Protein AF-A0A453HFE7-F1 (afdb_monomer)

Sequence (66 aa):
MYPSLFQERLNRSLMVCQDKFEAAKLQKMKTDATNELESCVNRSIDDSIRVLPHLVEQIKSTINMK

InterPro domains:
  IPR008560 Protein of unknown function DUF842, eukaryotic [PF05811] (6-61)
  IPR008560 Protein of unknown function DUF842, eukaryotic [PTHR21096] (6-64)

Mean predicted aligned error: 5.66 Å

Structure (mmCIF, N/CA/C/O backbone):
data_AF-A0A453HFE7-F1
#
_entry.id   AF-A0A453HFE7-F1
#
loop_
_atom_site.group_PDB
_atom_site.id
_atom_site.type_symbol
_atom_site.label_atom_id
_atom_site.label_alt_id
_atom_site.label_comp_id
_atom_site.label_asym_id
_atom_site.label_entity_id
_atom_site.label_seq_id
_atom_site.pdbx_PDB_ins_code
_atom_site.Cartn_x
_atom_site.Cartn_y
_atom_site.Cartn_z
_atom_site.occupancy
_atom_site.B_iso_or_equiv
_atom_site.auth_seq_id
_atom_site.auth_comp_id
_atom_site.auth_asym_id
_atom_site.auth_atom_id
_atom_site.pdbx_PDB_model_num
ATOM 1 N N . MET A 1 1 ? 22.512 2.418 -0.313 1.00 59.06 1 MET A N 1
ATOM 2 C CA . MET A 1 1 ? 21.566 2.007 -1.370 1.00 59.06 1 MET A CA 1
ATOM 3 C C . MET A 1 1 ? 20.297 2.807 -1.151 1.00 59.06 1 MET A C 1
ATOM 5 O O . MET A 1 1 ? 19.701 2.658 -0.094 1.00 59.06 1 MET A O 1
ATOM 9 N N . TYR A 1 2 ? 19.970 3.736 -2.049 1.00 66.50 2 TYR A N 1
ATOM 10 C CA . TYR A 1 2 ? 18.756 4.544 -1.914 1.00 66.50 2 TYR A CA 1
ATOM 11 C C . TYR A 1 2 ? 17.533 3.693 -2.290 1.00 66.50 2 TYR A C 1
ATOM 13 O O . TYR A 1 2 ? 17.649 2.864 -3.200 1.00 66.50 2 TYR A O 1
ATOM 21 N N . PRO A 1 3 ? 16.399 3.830 -1.582 1.00 71.25 3 PRO A N 1
ATOM 22 C CA . PRO A 1 3 ? 15.172 3.123 -1.932 1.00 71.25 3 PRO A CA 1
ATOM 23 C C . PRO A 1 3 ? 14.738 3.479 -3.358 1.00 71.25 3 PRO A C 1
ATOM 25 O O . PRO A 1 3 ? 14.993 4.576 -3.851 1.00 71.25 3 PRO A O 1
ATOM 28 N N . SER A 1 4 ? 14.091 2.536 -4.045 1.00 83.94 4 SER A N 1
ATOM 29 C CA . SER A 1 4 ? 13.527 2.825 -5.366 1.00 83.94 4 SER A CA 1
ATOM 30 C C . SER A 1 4 ? 12.412 3.868 -5.245 1.00 83.94 4 SER A C 1
ATOM 32 O O . SER A 1 4 ? 11.68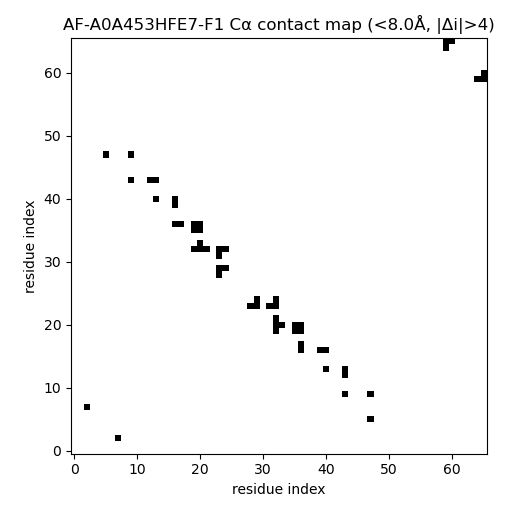7 3.888 -4.251 1.00 83.94 4 SER A O 1
ATOM 34 N N . LEU A 1 5 ? 12.203 4.683 -6.284 1.00 82.56 5 LEU A N 1
ATOM 35 C CA . LEU A 1 5 ? 11.086 5.639 -6.327 1.00 82.56 5 LEU A CA 1
ATOM 36 C C . LEU A 1 5 ? 9.728 4.951 -6.090 1.00 82.56 5 LEU A C 1
ATOM 38 O O . LEU A 1 5 ? 8.822 5.531 -5.496 1.00 82.56 5 LEU A O 1
ATOM 42 N N . PHE A 1 6 ? 9.587 3.699 -6.537 1.00 83.19 6 PHE A N 1
ATOM 43 C CA . PHE A 1 6 ? 8.411 2.876 -6.262 1.00 83.19 6 PHE A CA 1
ATOM 44 C C . PHE A 1 6 ? 8.243 2.616 -4.760 1.00 83.19 6 PHE A C 1
ATOM 46 O O . PHE A 1 6 ? 7.168 2.846 -4.209 1.00 83.19 6 PHE A O 1
ATOM 53 N N . GLN A 1 7 ? 9.318 2.196 -4.091 1.00 85.56 7 GLN A N 1
ATOM 54 C CA . GLN A 1 7 ? 9.322 1.943 -2.654 1.00 85.56 7 GLN A CA 1
ATOM 55 C C . GLN A 1 7 ? 9.067 3.226 -1.850 1.00 85.56 7 GLN A C 1
ATOM 57 O O . GLN A 1 7 ? 8.297 3.195 -0.894 1.00 85.56 7 GLN A O 1
ATOM 62 N N . GLU A 1 8 ? 9.648 4.362 -2.245 1.00 90.31 8 GLU A N 1
ATOM 63 C CA . GLU A 1 8 ? 9.379 5.655 -1.600 1.00 90.31 8 GLU A CA 1
ATOM 64 C C . GLU A 1 8 ? 7.903 6.056 -1.705 1.00 90.31 8 GLU A C 1
ATOM 66 O O . GLU A 1 8 ? 7.290 6.446 -0.709 1.00 90.31 8 GLU A O 1
ATOM 71 N N . ARG A 1 9 ? 7.307 5.921 -2.897 1.00 88.56 9 ARG A N 1
ATOM 72 C CA . ARG A 1 9 ? 5.887 6.230 -3.121 1.00 88.56 9 ARG A CA 1
ATOM 73 C C . ARG A 1 9 ? 4.974 5.318 -2.311 1.00 88.56 9 ARG A C 1
ATOM 75 O O . ARG A 1 9 ? 4.057 5.821 -1.668 1.00 88.56 9 ARG A O 1
ATOM 82 N N . LEU A 1 10 ? 5.245 4.012 -2.305 1.00 90.44 10 LEU A N 1
ATOM 83 C CA . LEU A 1 10 ? 4.470 3.050 -1.525 1.00 90.44 10 LEU A CA 1
ATOM 84 C C . LEU A 1 10 ? 4.547 3.365 -0.027 1.00 90.44 10 LEU A C 1
ATOM 86 O O . LEU A 1 10 ? 3.514 3.466 0.629 1.00 90.44 10 LEU A O 1
ATOM 90 N N . ASN A 1 11 ? 5.749 3.605 0.499 1.00 92.62 11 ASN A N 1
ATOM 91 C CA . ASN A 1 11 ? 5.941 3.972 1.902 1.00 92.62 11 ASN A CA 1
ATOM 92 C C . ASN A 1 11 ? 5.180 5.251 2.270 1.00 92.62 11 ASN A C 1
ATOM 94 O O . ASN A 1 11 ? 4.569 5.324 3.335 1.00 92.62 11 ASN A O 1
ATOM 98 N N . ARG A 1 12 ? 5.164 6.248 1.377 1.00 93.81 12 ARG A N 1
ATOM 99 C CA . ARG A 1 12 ? 4.378 7.469 1.578 1.00 93.81 12 ARG A CA 1
ATOM 100 C C . ARG A 1 12 ? 2.875 7.187 1.613 1.00 93.81 12 ARG A C 1
ATOM 102 O O . ARG A 1 12 ? 2.195 7.734 2.477 1.00 93.81 12 ARG A O 1
ATOM 109 N N . SER A 1 13 ? 2.357 6.341 0.722 1.00 94.94 13 SER A N 1
ATOM 110 C CA . SER A 1 13 ? 0.942 5.946 0.745 1.00 94.94 13 SER A CA 1
ATOM 111 C C . SER A 1 13 ? 0.574 5.206 2.033 1.00 94.94 13 SER A C 1
ATOM 113 O O . SER A 1 13 ? -0.461 5.491 2.629 1.00 94.94 13 SER A O 1
ATOM 115 N N . LEU A 1 14 ? 1.448 4.319 2.517 1.00 95.25 14 LEU A N 1
ATOM 116 C CA . LEU A 1 14 ? 1.222 3.586 3.764 1.00 95.25 14 LEU A CA 1
ATOM 117 C C . LEU A 1 14 ? 1.206 4.504 4.994 1.00 95.25 14 LEU A C 1
ATOM 119 O O . LEU A 1 14 ? 0.355 4.317 5.862 1.00 95.25 14 LEU A O 1
ATOM 123 N N . MET A 1 15 ? 2.066 5.530 5.045 1.00 96.06 15 MET A N 1
ATOM 124 C CA . MET A 1 15 ? 2.000 6.551 6.103 1.00 96.06 15 MET A CA 1
ATOM 125 C C . MET A 1 15 ? 0.642 7.267 6.115 1.00 96.06 15 MET A C 1
ATOM 127 O O . MET A 1 15 ? 0.045 7.426 7.173 1.00 96.06 15 MET A O 1
ATOM 131 N N . VAL A 1 16 ? 0.091 7.610 4.945 1.00 95.31 16 VAL A N 1
ATOM 132 C CA . VAL A 1 16 ? -1.249 8.221 4.856 1.00 95.31 16 VAL A CA 1
ATOM 133 C C . VAL A 1 16 ? -2.337 7.271 5.364 1.00 95.31 16 VAL A C 1
ATOM 135 O O . VAL A 1 16 ? -3.270 7.708 6.037 1.00 95.31 16 VAL A O 1
ATOM 138 N N . CYS A 1 17 ? -2.240 5.973 5.066 1.00 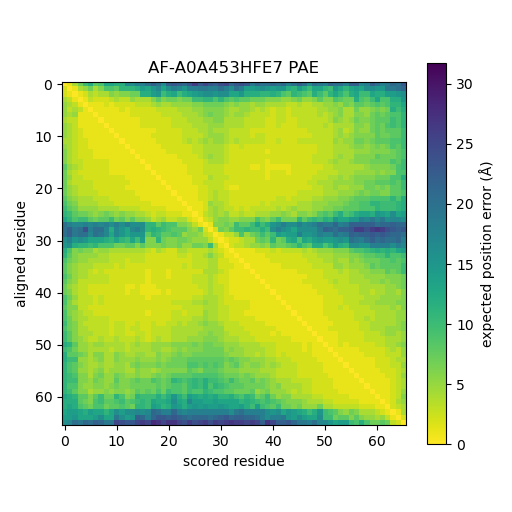96.56 17 CYS A N 1
ATOM 139 C CA . CYS A 1 17 ? -3.189 4.988 5.587 1.00 96.56 17 CYS A CA 1
ATOM 140 C C . CYS A 1 17 ? -3.128 4.874 7.112 1.00 96.56 17 CYS A C 1
ATOM 142 O O . CYS A 1 17 ? -4.168 4.776 7.764 1.00 96.56 17 CYS A O 1
ATOM 144 N N . GLN A 1 18 ? -1.926 4.946 7.681 1.00 95.19 18 GLN A N 1
ATOM 145 C CA . GLN A 1 18 ? -1.730 4.956 9.125 1.00 95.19 18 GLN A CA 1
ATOM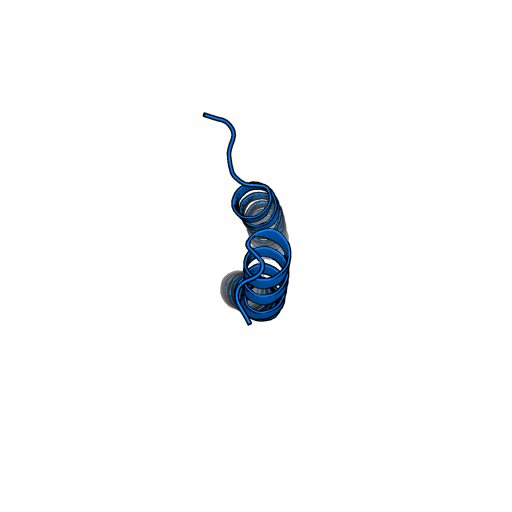 146 C C . GLN A 1 18 ? -2.319 6.215 9.777 1.00 95.19 18 GLN A C 1
ATOM 148 O O . GLN A 1 18 ? -3.052 6.098 10.759 1.00 95.19 18 GLN A O 1
ATOM 153 N N . ASP A 1 19 ? -2.071 7.397 9.208 1.00 94.00 19 ASP A N 1
ATOM 154 C CA . ASP A 1 19 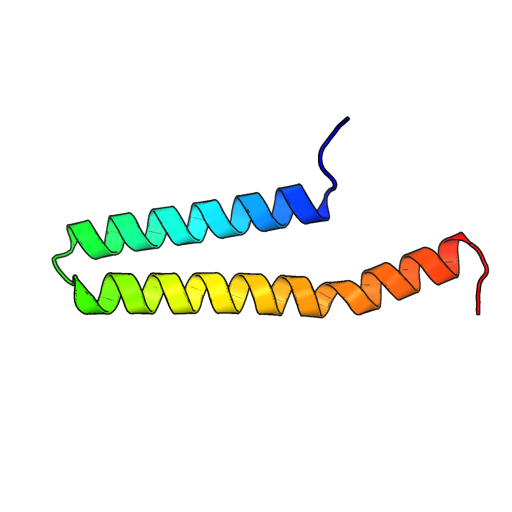? -2.623 8.661 9.715 1.00 94.00 19 ASP A CA 1
ATOM 155 C C . ASP A 1 19 ? -4.158 8.638 9.727 1.00 94.00 19 ASP A C 1
ATOM 157 O O . ASP A 1 19 ? -4.792 9.057 10.699 1.00 94.00 19 ASP A O 1
ATOM 161 N N . LYS A 1 20 ? -4.772 8.091 8.669 1.00 91.75 20 LYS A N 1
ATOM 162 C CA . LYS A 1 20 ? -6.230 7.916 8.584 1.00 91.75 20 LYS A CA 1
ATOM 163 C C . LYS A 1 20 ? -6.767 6.981 9.659 1.00 91.75 20 LYS A C 1
ATOM 165 O O . LYS A 1 20 ? -7.758 7.305 10.307 1.00 91.75 20 LYS A O 1
ATOM 170 N N . PHE A 1 21 ? -6.100 5.853 9.881 1.00 93.62 21 PHE A N 1
ATOM 171 C CA . PHE A 1 21 ? -6.486 4.903 10.919 1.00 93.62 21 PHE A CA 1
ATOM 172 C C . PHE A 1 21 ? -6.439 5.521 12.320 1.00 93.62 21 PHE A C 1
ATOM 174 O O . PHE A 1 21 ? -7.387 5.376 13.097 1.00 93.62 21 PHE A O 1
ATOM 181 N N . GLU A 1 22 ? -5.363 6.239 12.647 1.00 92.75 22 GLU A N 1
ATOM 182 C CA . GLU A 1 22 ? -5.250 6.903 13.946 1.00 92.75 22 GLU A CA 1
ATOM 183 C C . GLU A 1 22 ? -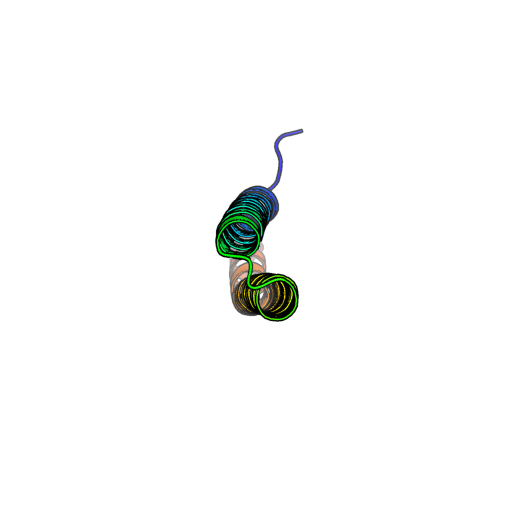6.298 8.018 14.099 1.00 92.75 22 GLU A C 1
ATOM 185 O O . GLU A 1 22 ? -6.925 8.127 15.156 1.00 92.75 22 GLU A O 1
ATOM 190 N N . ALA A 1 23 ? -6.598 8.771 13.034 1.00 90.88 23 ALA A N 1
ATOM 191 C CA . ALA A 1 23 ? -7.683 9.752 13.039 1.00 90.88 23 ALA A CA 1
ATOM 192 C C . ALA A 1 23 ? -9.067 9.110 13.269 1.00 90.88 23 ALA A C 1
ATOM 194 O O . ALA A 1 23 ? -9.862 9.629 14.057 1.00 90.88 23 ALA A O 1
ATOM 195 N N . ALA A 1 24 ? -9.356 7.971 12.636 1.00 89.06 24 ALA A N 1
ATOM 196 C CA . ALA A 1 24 ? -10.617 7.246 12.809 1.00 89.06 24 ALA A CA 1
ATOM 197 C C . ALA A 1 24 ? -10.748 6.631 14.219 1.00 89.06 24 ALA A C 1
ATOM 199 O O . ALA A 1 24 ? -11.826 6.651 14.824 1.00 89.06 24 ALA A O 1
ATOM 200 N N . LYS A 1 25 ? -9.638 6.164 14.811 1.00 88.75 25 LYS A N 1
ATOM 201 C CA . LYS A 1 25 ? -9.595 5.719 16.216 1.00 88.75 25 LYS A CA 1
ATOM 202 C C . LYS A 1 25 ? -9.940 6.838 17.194 1.00 88.75 25 LYS A C 1
ATOM 204 O O . LYS A 1 25 ? -10.690 6.592 18.143 1.00 88.75 25 LYS A O 1
ATOM 209 N N . LEU A 1 26 ? -9.430 8.052 16.969 1.00 88.00 26 LEU A N 1
ATOM 210 C CA . LEU A 1 26 ? -9.744 9.221 17.801 1.00 88.00 26 LEU A CA 1
ATOM 211 C C . LEU A 1 26 ? -11.239 9.569 17.765 1.00 88.00 26 LEU A C 1
ATOM 213 O O . LEU A 1 26 ? -11.794 10.005 18.773 1.00 88.00 26 LEU A O 1
ATOM 217 N N . GLN A 1 27 ? -11.914 9.292 16.649 1.00 84.19 27 GLN A N 1
ATOM 218 C CA . GLN A 1 27 ? -13.355 9.509 16.476 1.00 84.19 27 GLN A CA 1
ATOM 219 C C . GLN A 1 27 ? -14.234 8.427 17.143 1.00 84.19 27 GLN A C 1
ATOM 221 O O . GLN A 1 27 ? -15.452 8.454 17.005 1.00 84.19 27 GLN A O 1
ATOM 226 N N . LYS A 1 28 ? -13.651 7.489 17.913 1.00 75.94 28 LYS A N 1
ATOM 227 C CA . LYS A 1 28 ? -14.327 6.351 18.581 1.00 75.94 28 LYS A CA 1
ATOM 228 C C . LYS A 1 28 ? -15.032 5.363 17.634 1.00 75.94 28 LYS A C 1
ATOM 230 O O . LYS A 1 28 ? -15.732 4.467 18.104 1.00 75.94 28 LYS A O 1
ATOM 235 N N . MET A 1 29 ? -14.787 5.443 16.328 1.00 71.94 29 MET A N 1
ATOM 236 C CA . MET A 1 29 ? -15.357 4.548 15.316 1.00 71.94 29 MET A CA 1
ATOM 237 C C . MET A 1 29 ? -14.444 3.329 15.106 1.00 71.94 29 MET A C 1
ATOM 239 O O . MET A 1 29 ? -13.847 3.152 14.052 1.00 71.94 29 MET A O 1
ATOM 243 N N . LYS A 1 30 ? -14.266 2.498 16.146 1.00 68.00 30 LYS A N 1
ATOM 244 C CA . LYS A 1 30 ? -13.248 1.422 16.154 1.00 68.00 30 LYS A CA 1
ATOM 245 C C . LYS A 1 30 ? -13.368 0.428 14.990 1.00 68.00 30 LYS A C 1
ATOM 247 O O . LYS A 1 30 ? -12.345 0.066 14.421 1.00 68.00 30 LYS A O 1
ATOM 252 N N . THR A 1 31 ? -14.578 -0.024 14.665 1.00 73.19 31 THR A N 1
ATOM 253 C CA . THR A 1 31 ? -14.802 -1.007 13.590 1.00 73.19 31 THR A CA 1
ATOM 254 C C . THR A 1 31 ? -14.611 -0.376 12.210 1.00 73.19 31 THR A C 1
ATOM 256 O O . THR A 1 31 ? -13.989 -0.978 11.340 1.00 73.19 31 THR A O 1
ATOM 259 N N . ASP A 1 32 ? -15.058 0.871 12.037 1.00 83.12 32 ASP A N 1
ATOM 260 C CA . ASP A 1 32 ? -14.883 1.607 10.783 1.00 83.12 32 ASP A CA 1
ATOM 261 C C . ASP A 1 32 ? -13.420 1.996 10.551 1.00 83.12 32 ASP A C 1
ATOM 263 O O . ASP A 1 32 ? -12.957 1.948 9.419 1.00 83.12 32 ASP A O 1
ATOM 267 N N . ALA A 1 33 ? -12.649 2.265 11.610 1.00 87.75 33 ALA A N 1
ATOM 268 C CA . ALA A 1 33 ? -11.224 2.568 11.503 1.00 87.75 33 ALA A CA 1
ATOM 269 C C . ALA A 1 33 ? -10.433 1.424 10.847 1.00 87.75 33 ALA A C 1
ATOM 271 O O . ALA A 1 33 ? -9.601 1.666 9.973 1.00 87.75 33 ALA A O 1
ATOM 272 N N . THR A 1 34 ? -10.691 0.172 11.237 1.00 90.81 34 THR A N 1
ATOM 273 C CA . THR A 1 34 ? -10.025 -0.989 10.624 1.00 90.81 34 THR A CA 1
ATOM 274 C C . THR A 1 34 ? -10.453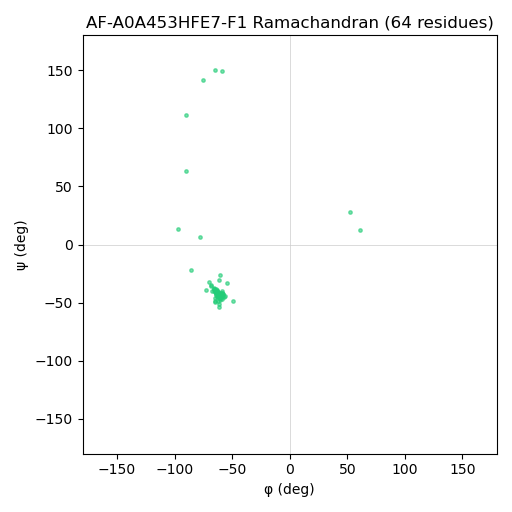 -1.181 9.168 1.00 90.81 34 THR A C 1
ATOM 276 O O . THR A 1 34 ? -9.593 -1.426 8.324 1.00 90.81 34 THR A O 1
ATOM 279 N N . ASN A 1 35 ? -11.739 -0.994 8.853 1.00 91.25 35 ASN A N 1
ATOM 280 C CA . ASN A 1 35 ? -12.242 -1.067 7.477 1.00 91.25 35 ASN A CA 1
ATOM 281 C C . ASN A 1 35 ? -11.639 0.035 6.586 1.00 91.25 35 ASN A C 1
ATOM 283 O O . ASN A 1 35 ? -11.268 -0.217 5.439 1.00 91.25 35 ASN A O 1
ATOM 287 N N . GLU A 1 36 ? -11.503 1.257 7.105 1.00 89.06 36 GLU A N 1
ATOM 288 C CA . GLU A 1 36 ? -10.860 2.365 6.395 1.00 89.06 36 GLU A CA 1
ATOM 289 C C . GLU A 1 36 ? -9.371 2.110 6.157 1.00 89.06 36 GLU A C 1
ATOM 291 O O . GLU A 1 36 ? -8.864 2.409 5.071 1.00 89.06 36 GLU A O 1
ATOM 296 N N . LEU A 1 37 ? -8.673 1.530 7.139 1.00 94.06 37 LEU A N 1
ATOM 297 C CA . LEU A 1 37 ? -7.279 1.123 6.988 1.00 94.06 37 LEU A CA 1
ATOM 298 C C . LEU A 1 37 ? -7.137 0.074 5.883 1.00 94.06 37 LEU A C 1
ATOM 300 O O . LEU A 1 37 ? -6.324 0.252 4.976 1.00 94.06 37 LEU A O 1
ATOM 304 N N . GLU A 1 38 ? -7.943 -0.987 5.933 1.00 94.31 38 GLU A N 1
ATOM 305 C CA . GLU A 1 38 ? -7.930 -2.053 4.931 1.00 94.31 38 GLU A CA 1
ATOM 306 C C . GLU A 1 38 ? -8.230 -1.499 3.533 1.00 94.31 38 GLU A C 1
ATOM 308 O O . GLU A 1 38 ? -7.486 -1.755 2.586 1.00 94.31 38 GLU A O 1
ATOM 313 N N . SER A 1 39 ? -9.258 -0.656 3.404 1.00 95.31 39 SER A N 1
ATOM 314 C CA . SER A 1 39 ? -9.589 -0.002 2.137 1.00 95.31 39 SER A CA 1
ATOM 315 C C . SER A 1 39 ? -8.448 0.886 1.630 1.00 95.31 39 SER A C 1
ATOM 317 O O . SER A 1 39 ? -8.124 0.846 0.441 1.00 95.31 39 SER A O 1
ATOM 319 N N . CYS A 1 40 ? -7.793 1.654 2.505 1.00 96.44 40 CYS A N 1
ATOM 320 C CA . CYS A 1 40 ? -6.660 2.496 2.127 1.00 96.44 40 CYS A CA 1
ATOM 321 C C . CYS A 1 40 ? -5.458 1.675 1.641 1.00 96.44 40 CYS A C 1
ATOM 323 O O . CYS A 1 40 ? -4.838 2.018 0.628 1.00 96.44 40 CYS A O 1
ATOM 325 N N . VAL A 1 41 ? -5.144 0.580 2.336 1.00 96.25 41 VAL A N 1
ATOM 326 C CA . VAL A 1 41 ? -4.055 -0.328 1.962 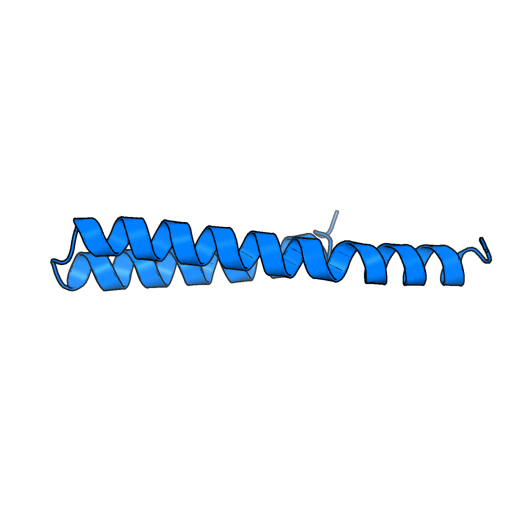1.00 96.25 41 VAL A CA 1
ATOM 327 C C . VAL A 1 41 ? -4.363 -1.004 0.629 1.00 96.25 41 VAL A C 1
ATOM 329 O O . VAL A 1 41 ? -3.530 -0.946 -0.273 1.00 96.25 41 VAL A O 1
ATOM 332 N N . ASN A 1 42 ? -5.570 -1.550 0.458 1.00 96.25 42 ASN A N 1
ATOM 333 C CA . ASN A 1 42 ? -5.992 -2.179 -0.795 1.00 96.25 42 ASN A CA 1
ATOM 334 C C . ASN A 1 42 ? -5.900 -1.205 -1.973 1.00 96.25 42 ASN A C 1
ATOM 336 O O . ASN A 1 42 ? -5.364 -1.547 -3.023 1.00 96.25 42 ASN A O 1
ATOM 340 N N . ARG A 1 43 ? -6.326 0.047 -1.778 1.00 95.12 43 ARG A N 1
ATOM 341 C CA . ARG A 1 43 ? -6.220 1.085 -2.809 1.00 95.12 43 ARG A CA 1
ATOM 342 C C . ARG A 1 43 ? -4.768 1.424 -3.148 1.00 95.12 43 ARG A C 1
ATOM 344 O O . ARG A 1 43 ? -4.432 1.557 -4.318 1.00 95.12 43 ARG A O 1
ATOM 351 N N . SER A 1 44 ? -3.902 1.508 -2.137 1.00 94.69 44 SER A N 1
ATOM 352 C CA . SER A 1 44 ? -2.466 1.747 -2.332 1.00 94.69 44 SER A CA 1
ATOM 353 C C . SER A 1 44 ? -1.799 0.611 -3.114 1.00 94.69 44 SER A C 1
ATOM 355 O O . SER A 1 44 ? -0.965 0.870 -3.979 1.00 94.69 44 SER A O 1
ATOM 357 N N . ILE A 1 45 ? -2.186 -0.638 -2.837 1.00 93.44 45 ILE A N 1
ATOM 358 C CA . ILE A 1 45 ? -1.718 -1.822 -3.566 1.00 93.44 45 ILE A CA 1
ATOM 359 C C . ILE A 1 45 ? -2.199 -1.775 -5.018 1.00 93.44 45 ILE A C 1
ATOM 361 O O . ILE A 1 45 ? -1.381 -1.922 -5.926 1.00 93.44 45 ILE A O 1
ATOM 365 N N . ASP A 1 46 ? -3.487 -1.522 -5.248 1.00 94.38 46 ASP A N 1
ATOM 366 C CA . ASP A 1 46 ? -4.065 -1.434 -6.591 1.00 94.38 46 ASP A CA 1
ATOM 367 C C . ASP A 1 46 ? -3.393 -0.347 -7.434 1.00 94.38 46 ASP A C 1
ATOM 369 O O . ASP A 1 46 ? -3.038 -0.585 -8.590 1.00 94.38 46 ASP A O 1
ATOM 373 N N . ASP A 1 47 ? -3.171 0.835 -6.858 1.00 91.25 47 ASP A N 1
ATOM 374 C CA . ASP A 1 47 ? -2.481 1.937 -7.528 1.00 91.25 47 ASP A CA 1
ATOM 375 C C . ASP A 1 47 ? -1.034 1.557 -7.873 1.00 91.25 47 ASP A C 1
ATOM 377 O O . ASP A 1 47 ? -0.565 1.819 -8.983 1.00 91.25 47 ASP A O 1
ATOM 381 N N . SER A 1 48 ? -0.333 0.876 -6.962 1.00 89.12 48 SER A N 1
ATOM 382 C CA . SER A 1 48 ? 1.006 0.342 -7.219 1.00 89.12 48 SER A CA 1
ATOM 383 C C . SER A 1 48 ? 1.011 -0.692 -8.347 1.00 89.12 48 SER A C 1
ATOM 385 O O . SER A 1 48 ? 1.861 -0.603 -9.235 1.00 89.12 48 SER A O 1
ATOM 387 N N . ILE A 1 49 ? 0.064 -1.636 -8.355 1.00 91.88 49 ILE A N 1
ATOM 388 C CA . ILE A 1 49 ? -0.062 -2.672 -9.391 1.00 91.88 49 ILE A CA 1
ATOM 389 C C . ILE A 1 49 ? -0.342 -2.043 -10.757 1.00 91.88 49 ILE A C 1
ATOM 391 O O . ILE A 1 49 ? 0.281 -2.433 -11.743 1.00 91.88 49 ILE A O 1
ATOM 395 N N . ARG A 1 50 ? -1.216 -1.031 -10.828 1.00 91.06 50 ARG A N 1
ATOM 396 C CA . ARG A 1 50 ? -1.556 -0.328 -12.079 1.00 91.06 50 ARG A CA 1
ATOM 397 C C . ARG A 1 50 ? -0.357 0.351 -12.739 1.00 91.06 50 ARG A C 1
ATOM 399 O O . ARG A 1 50 ? -0.354 0.521 -13.953 1.00 91.06 50 ARG A O 1
ATOM 406 N N . VAL A 1 51 ? 0.664 0.725 -11.969 1.00 88.00 51 VAL A N 1
ATOM 407 C CA . VAL A 1 51 ? 1.873 1.380 -12.496 1.00 88.00 51 VAL A CA 1
ATOM 408 C C . VAL A 1 51 ? 2.913 0.368 -12.994 1.00 88.00 51 VAL A C 1
ATOM 410 O O . VAL A 1 51 ? 3.738 0.714 -13.841 1.00 88.00 51 VAL A O 1
ATOM 413 N N . LEU A 1 52 ? 2.874 -0.889 -12.534 1.00 89.00 52 LEU A N 1
ATOM 414 C CA . LEU A 1 52 ? 3.861 -1.908 -12.917 1.00 89.00 52 LEU A CA 1
ATOM 415 C C . LEU A 1 52 ? 3.945 -2.144 -14.438 1.00 89.00 52 LEU A C 1
ATOM 417 O O . LEU A 1 52 ? 5.069 -2.157 -14.943 1.00 89.00 52 LEU A O 1
ATOM 421 N N . PRO A 1 53 ? 2.838 -2.270 -15.201 1.00 90.88 53 PRO A N 1
ATOM 422 C CA . PRO A 1 53 ? 2.914 -2.425 -16.655 1.00 90.88 53 PRO A CA 1
ATOM 423 C C . PRO A 1 53 ? 3.643 -1.264 -17.340 1.00 90.88 53 PRO A C 1
ATOM 425 O O . PRO A 1 53 ? 4.505 -1.498 -18.182 1.00 90.88 53 PRO A O 1
ATOM 428 N N . HIS A 1 54 ? 3.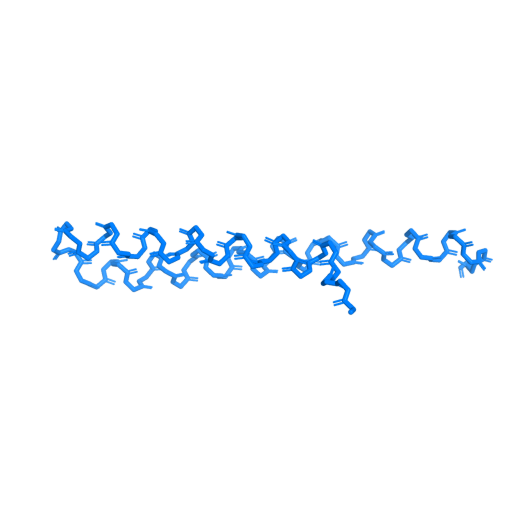380 -0.023 -16.922 1.00 88.19 54 HIS A N 1
ATOM 429 C CA . HIS A 1 54 ? 4.043 1.159 -17.477 1.00 88.19 54 HIS A CA 1
ATOM 430 C C . HIS A 1 54 ? 5.541 1.193 -17.159 1.00 88.19 54 HIS A C 1
ATOM 432 O O . HIS A 1 54 ? 6.348 1.568 -18.006 1.00 88.19 54 HIS A O 1
ATOM 438 N N . LEU A 1 55 ? 5.935 0.763 -15.956 1.00 86.50 55 LEU A N 1
ATOM 439 C CA . LEU A 1 55 ? 7.350 0.618 -15.605 1.00 86.50 55 LEU A CA 1
ATOM 440 C C . LEU A 1 55 ? 8.028 -0.445 -16.473 1.00 86.50 55 LEU A C 1
ATOM 442 O O . LEU A 1 55 ? 9.142 -0.233 -16.947 1.00 86.50 55 LEU A O 1
ATOM 446 N N . VAL A 1 56 ? 7.353 -1.569 -16.722 1.00 90.19 56 VAL A N 1
ATOM 447 C CA . VAL A 1 56 ? 7.862 -2.623 -17.608 1.00 90.19 56 VAL A CA 1
ATOM 448 C C . VAL A 1 56 ? 8.026 -2.105 -19.038 1.00 90.19 56 VAL A C 1
ATOM 450 O O . VAL A 1 56 ? 9.063 -2.356 -19.647 1.00 90.19 56 VAL A O 1
ATOM 453 N N . GLU A 1 57 ? 7.060 -1.352 -19.567 1.00 91.50 57 GLU A N 1
ATOM 454 C CA . GLU A 1 57 ? 7.158 -0.714 -20.889 1.00 91.50 57 GLU A CA 1
ATOM 455 C C . GLU A 1 57 ? 8.331 0.273 -20.971 1.00 91.50 57 GLU A C 1
ATOM 457 O O . GLU A 1 57 ? 9.098 0.242 -21.934 1.00 91.50 57 GLU A O 1
ATOM 462 N N . GLN A 1 58 ? 8.531 1.104 -19.944 1.00 88.88 58 GLN A N 1
ATOM 463 C CA . GLN A 1 58 ? 9.669 2.027 -19.878 1.00 88.88 58 GLN A CA 1
ATOM 464 C C . GLN A 1 58 ? 11.010 1.293 -19.848 1.00 88.88 58 GLN A C 1
ATOM 466 O O . GLN A 1 58 ? 11.942 1.687 -20.553 1.00 88.88 58 GLN A O 1
ATOM 471 N N . ILE A 1 59 ? 11.116 0.213 -19.068 1.00 90.25 59 ILE A N 1
ATOM 4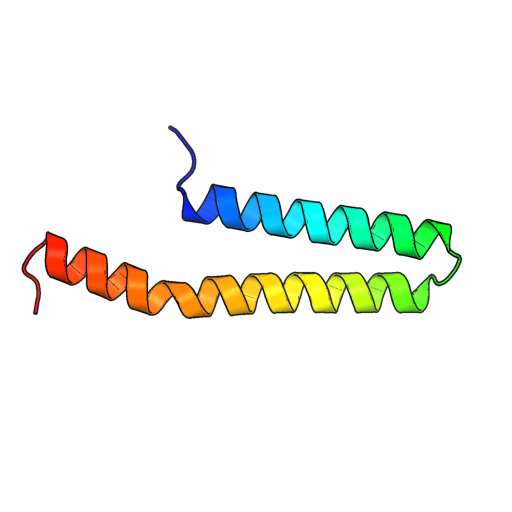72 C CA . ILE A 1 59 ? 12.324 -0.615 -19.023 1.00 90.25 59 ILE A CA 1
ATOM 473 C C . ILE A 1 59 ? 12.576 -1.212 -20.404 1.00 90.25 59 ILE A C 1
ATOM 475 O O . ILE A 1 59 ? 13.644 -0.977 -20.962 1.00 90.25 59 ILE A O 1
ATOM 479 N N . LYS A 1 60 ? 11.581 -1.894 -20.988 1.00 93.50 60 LYS A N 1
ATOM 480 C CA . LYS A 1 60 ? 11.649 -2.466 -22.342 1.00 93.50 60 LYS A CA 1
ATOM 481 C C . LYS A 1 60 ? 12.139 -1.444 -23.369 1.00 93.50 60 LYS A C 1
ATOM 483 O O . LYS A 1 60 ? 13.094 -1.722 -24.092 1.00 93.50 60 LYS A O 1
ATOM 488 N N . SER A 1 61 ? 11.569 -0.238 -23.364 1.00 93.25 61 SER A N 1
ATOM 489 C CA . SER A 1 61 ? 11.990 0.854 -24.247 1.00 93.25 61 SER A CA 1
ATOM 490 C C . SER A 1 61 ? 13.430 1.306 -23.994 1.00 93.25 61 SER A C 1
ATOM 492 O O . SER A 1 61 ? 14.147 1.594 -24.946 1.00 93.25 61 SER A O 1
ATOM 494 N N . THR A 1 62 ? 13.865 1.376 -22.734 1.00 93.75 62 THR A N 1
ATOM 495 C CA . THR A 1 62 ? 15.219 1.831 -22.368 1.00 93.75 62 THR A CA 1
ATOM 496 C C . THR A 1 62 ? 16.288 0.834 -22.815 1.00 93.75 62 THR A C 1
ATOM 498 O O . THR A 1 62 ? 17.378 1.235 -23.217 1.00 93.75 62 THR A O 1
ATOM 501 N N . ILE A 1 63 ? 15.976 -0.465 -22.781 1.00 94.00 63 ILE A N 1
ATOM 502 C CA . ILE A 1 63 ? 16.892 -1.533 -23.208 1.00 94.00 63 ILE A CA 1
ATOM 503 C C . ILE A 1 63 ? 16.647 -2.013 -24.649 1.00 94.00 63 ILE A C 1
ATOM 505 O O . ILE A 1 63 ? 17.182 -3.045 -25.043 1.00 94.00 63 ILE A O 1
ATOM 509 N N . ASN A 1 64 ? 15.865 -1.272 -25.449 1.00 91.44 64 ASN A N 1
ATOM 510 C CA . ASN A 1 64 ? 15.502 -1.612 -26.836 1.00 91.44 64 ASN A CA 1
ATOM 511 C C . ASN A 1 64 ? 14.904 -3.024 -27.009 1.00 91.44 64 ASN A C 1
ATOM 513 O O . ASN A 1 64 ? 15.028 -3.643 -28.068 1.00 91.44 64 ASN A O 1
ATOM 517 N N . MET A 1 65 ? 14.251 -3.541 -25.971 1.00 77.94 65 MET A N 1
ATOM 518 C CA . MET A 1 65 ? 13.604 -4.846 -25.977 1.00 77.94 65 MET A CA 1
ATOM 519 C C . MET A 1 65 ? 12.159 -4.650 -26.446 1.00 77.94 65 MET A C 1
ATOM 521 O O . MET A 1 65 ? 11.378 -3.993 -25.762 1.00 77.94 65 MET A O 1
ATOM 525 N N . LYS A 1 66 ? 11.831 -5.155 -27.641 1.00 65.25 66 LYS A N 1
ATOM 526 C CA . LYS A 1 66 ? 10.465 -5.118 -28.190 1.00 65.25 66 LYS A CA 1
ATOM 527 C C . LYS A 1 66 ? 9.554 -6.096 -27.449 1.00 65.25 66 LYS A C 1
ATOM 529 O O . LYS A 1 66 ? 9.996 -7.244 -27.228 1.00 65.25 66 LYS A O 1
#

Radius of gyration: 16.36 Å; Cα contacts (8 Å, |Δi|>4): 28; chains: 1; bounding box: 37×15×47 Å

pLDDT: mean 88.35, std 8.33, range [59.06, 96.56]

Solvent-accessible surface area (backbone atoms only — not comparable to full-atom values): 3679 Å² total; per-residue (Å²): 134,82,77,51,74,65,56,53,52,51,53,54,48,51,50,53,28,51,55,50,28,55,54,30,46,74,69,67,39,60,72,57,17,54,53,52,29,52,53,42,48,52,50,50,49,51,57,53,57,68,45,47,64,58,52,51,50,51,51,28,61,73,69,72,49,131

Secondary structure (DSSP, 8-state):
-PPPHHHHHHHHHHHHHHHHHHHHHHTT-HHHHHHHHHHHHHHHHHHHHHHHHHHHHHHHHHTT--

Foldseek 3Di:
DDDDPLVVQLVVLLVVLVVQLVVCVVVVVNVVSVVSSVVSNVVSVVVSVVCVVVVVVVVCVVVVND

Organism: Aegilops tauschii subsp. strangulata (NCBI:txid200361)